Protein AF-A0A919HMI4-F1 (afdb_monomer_lite)

InterPro domains:
  IPR006062 Histidine biosynthesis protein [PF00977] (1-47)
  IPR011060 Ribulose-phosphate binding barrel [SSF51366] (1-48)
  IPR013785 Aldolase-type TIM barrel [G3DSA:3.20.20.70] (1-62)

Structure (mmCIF, N/CA/C/O backbone):
data_AF-A0A919HMI4-F1
#
_entry.id   AF-A0A919HMI4-F1
#
loop_
_atom_site.group_PDB
_atom_site.id
_atom_site.type_symbol
_atom_site.label_atom_id
_atom_site.label_alt_id
_atom_site.label_comp_id
_atom_site.label_asym_id
_atom_site.label_entity_id
_atom_site.label_seq_id
_atom_site.pdbx_PDB_ins_code
_atom_site.Cartn_x
_atom_site.Cartn_y
_atom_site.Cartn_z
_atom_site.occupancy
_atom_site.B_iso_or_equiv
_atom_site.auth_seq_id
_atom_site.auth_comp_id
_atom_site.auth_asym_id
_atom_site.auth_atom_id
_atom_site.pdbx_PDB_model_num
ATOM 1 N N . MET A 1 1 ? 0.739 12.944 -15.491 1.00 63.06 1 MET A N 1
ATOM 2 C CA . MET A 1 1 ? 1.457 11.861 -14.790 1.00 63.06 1 MET A CA 1
ATOM 3 C C . MET A 1 1 ? 0.578 11.384 -13.649 1.00 63.06 1 MET A C 1
ATOM 5 O O . MET A 1 1 ? 0.186 12.213 -12.839 1.00 63.06 1 MET A O 1
ATOM 9 N N . ILE A 1 2 ? 0.191 10.108 -13.642 1.00 67.12 2 ILE A N 1
ATOM 10 C CA . ILE A 1 2 ? -0.602 9.504 -12.561 1.00 67.12 2 ILE A CA 1
ATOM 11 C C . ILE A 1 2 ? 0.379 8.734 -11.683 1.00 67.12 2 ILE A C 1
ATOM 13 O O . ILE A 1 2 ? 1.103 7.887 -12.198 1.00 67.12 2 ILE A O 1
ATOM 17 N N . ILE A 1 3 ? 0.422 9.047 -10.389 1.00 72.00 3 ILE A N 1
ATOM 18 C CA . ILE A 1 3 ? 1.283 8.359 -9.423 1.00 72.00 3 ILE A CA 1
ATOM 19 C C . ILE A 1 3 ? 0.375 7.483 -8.557 1.00 72.00 3 ILE A C 1
ATOM 21 O O . ILE A 1 3 ? -0.410 8.027 -7.775 1.00 72.00 3 ILE A O 1
ATOM 25 N N . PRO A 1 4 ? 0.413 6.148 -8.710 1.00 75.00 4 PRO A N 1
ATOM 26 C CA . PRO A 1 4 ? -0.317 5.269 -7.815 1.00 75.00 4 PRO A CA 1
ATOM 27 C C . PRO A 1 4 ? 0.232 5.388 -6.386 1.00 75.00 4 PRO A C 1
ATOM 29 O O . PRO A 1 4 ? 1.436 5.547 -6.172 1.00 75.00 4 PRO A O 1
ATOM 32 N N . ALA A 1 5 ? -0.673 5.317 -5.410 1.00 78.75 5 ALA A N 1
ATOM 33 C CA . ALA A 1 5 ? -0.347 5.343 -3.990 1.00 78.75 5 ALA A CA 1
ATOM 34 C C . ALA A 1 5 ? -0.757 4.021 -3.329 1.00 78.75 5 ALA A C 1
ATOM 36 O O . ALA A 1 5 ? -1.812 3.461 -3.652 1.00 78.75 5 ALA A O 1
ATOM 37 N N . LEU A 1 6 ? 0.081 3.520 -2.424 1.00 80.62 6 LEU A N 1
ATOM 38 C CA . LEU A 1 6 ? -0.165 2.310 -1.648 1.00 80.62 6 LEU A CA 1
ATOM 39 C C . LEU A 1 6 ? 0.176 2.569 -0.178 1.00 80.62 6 LEU A C 1
ATOM 41 O O . LEU A 1 6 ? 1.330 2.838 0.153 1.00 80.62 6 LEU A O 1
ATOM 45 N N . ASP A 1 7 ? -0.821 2.450 0.692 1.00 81.31 7 ASP A N 1
ATOM 46 C CA . ASP A 1 7 ? -0.628 2.502 2.137 1.00 81.31 7 ASP A CA 1
ATOM 47 C C . ASP A 1 7 ? -0.527 1.071 2.692 1.00 81.31 7 ASP A C 1
ATOM 49 O O . ASP A 1 7 ? -1.279 0.170 2.299 1.00 81.31 7 ASP A O 1
ATOM 53 N N . LEU A 1 8 ? 0.428 0.860 3.590 1.00 80.00 8 LEU A N 1
ATOM 54 C CA . LEU A 1 8 ? 0.712 -0.397 4.265 1.00 80.00 8 LEU A CA 1
ATOM 55 C C . LEU A 1 8 ? 0.656 -0.159 5.771 1.00 80.00 8 LEU A C 1
ATOM 57 O O . LEU A 1 8 ? 1.360 0.713 6.270 1.00 80.00 8 LEU A O 1
ATOM 61 N N . ILE A 1 9 ? -0.142 -0.944 6.490 1.00 81.25 9 ILE A N 1
ATOM 62 C CA . ILE A 1 9 ? -0.114 -1.006 7.956 1.00 81.25 9 ILE A CA 1
ATOM 63 C C . ILE A 1 9 ? 0.237 -2.436 8.341 1.00 81.25 9 ILE A C 1
ATOM 65 O O . ILE A 1 9 ? -0.446 -3.367 7.917 1.00 81.25 9 ILE A O 1
ATOM 69 N N . ASP A 1 10 ? 1.340 -2.621 9.067 1.00 76.31 10 ASP A N 1
ATOM 70 C CA . ASP A 1 10 ? 1.837 -3.944 9.488 1.00 76.31 10 ASP A CA 1
ATOM 71 C C . ASP A 1 10 ? 1.930 -4.971 8.342 1.00 76.31 10 ASP A C 1
ATOM 73 O O . ASP A 1 10 ? 1.576 -6.142 8.469 1.00 76.31 10 ASP A O 1
ATOM 77 N N . GLY A 1 11 ? 2.387 -4.518 7.169 1.00 74.88 11 GLY A N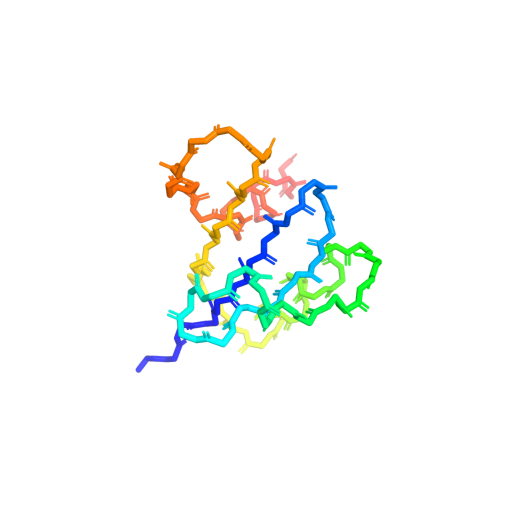 1
ATOM 78 C CA . GLY A 1 11 ? 2.512 -5.351 5.966 1.00 74.88 11 GLY A CA 1
ATOM 79 C C . GLY A 1 11 ? 1.190 -5.643 5.247 1.00 74.88 11 GLY A C 1
ATOM 80 O O . GLY A 1 11 ? 1.204 -6.241 4.172 1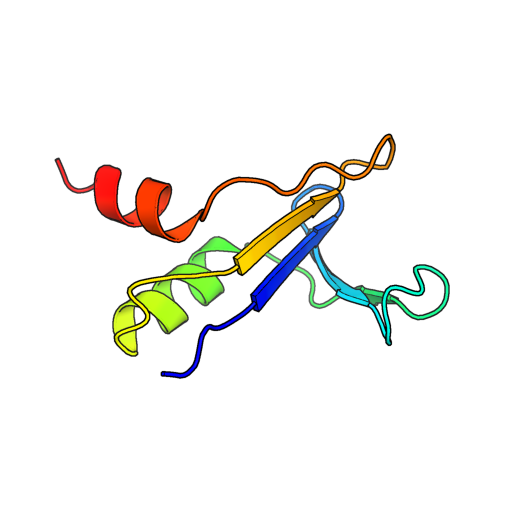.00 74.88 11 GLY A O 1
ATOM 81 N N . THR A 1 12 ? 0.064 -5.174 5.781 1.00 79.75 12 THR A N 1
ATOM 82 C CA . THR A 1 12 ? -1.252 -5.277 5.151 1.00 79.75 12 THR A CA 1
ATOM 83 C C . THR A 1 12 ? -1.527 -4.048 4.306 1.00 79.75 12 THR A C 1
ATOM 85 O O . THR A 1 12 ? -1.329 -2.917 4.741 1.00 79.75 12 THR A O 1
ATOM 88 N N . VAL A 1 13 ? -2.030 -4.257 3.091 1.00 84.75 13 VAL A N 1
ATOM 89 C CA . VAL A 1 13 ? -2.486 -3.150 2.254 1.00 84.75 13 VAL A CA 1
ATOM 90 C C . VAL A 1 13 ? -3.767 -2.560 2.821 1.00 84.75 13 VAL A C 1
ATOM 92 O O . VAL A 1 13 ? -4.801 -3.232 2.880 1.00 84.75 13 VAL A O 1
ATOM 95 N N . VAL A 1 14 ? -3.715 -1.279 3.155 1.00 85.38 14 VAL A N 1
ATOM 96 C CA . VAL A 1 14 ? -4.848 -0.539 3.702 1.00 85.38 14 VAL A CA 1
ATOM 97 C C . VAL A 1 14 ? -5.192 0.648 2.817 1.00 85.38 14 VAL A C 1
ATOM 99 O O . VAL A 1 14 ? -4.443 1.044 1.923 1.00 85.38 14 VAL A O 1
ATOM 102 N N . ARG A 1 15 ? -6.359 1.234 3.057 1.00 84.88 15 ARG A N 1
ATOM 103 C CA . ARG A 1 15 ? -6.666 2.582 2.596 1.00 84.88 15 ARG A CA 1
ATOM 104 C C . ARG A 1 15 ? -7.346 3.350 3.703 1.00 84.88 15 ARG A C 1
ATOM 106 O O . ARG A 1 15 ? -8.366 2.898 4.214 1.00 84.88 15 ARG A O 1
ATOM 113 N N . LEU A 1 16 ? -6.810 4.520 4.009 1.00 82.69 16 LEU A N 1
ATOM 114 C CA . LEU A 1 16 ? -7.398 5.437 4.975 1.00 82.69 16 LEU A CA 1
ATOM 115 C C . LEU A 1 16 ? -8.311 6.424 4.250 1.00 82.69 16 LEU A C 1
ATOM 117 O O . LEU A 1 16 ? -7.938 6.991 3.216 1.00 82.69 16 LEU A O 1
ATOM 121 N N . HIS A 1 17 ? -9.509 6.656 4.781 1.00 82.44 17 HIS A N 1
ATOM 122 C CA . HIS A 1 17 ? -10.348 7.744 4.295 1.00 82.44 17 HIS A CA 1
ATOM 123 C C . HIS A 1 17 ? -9.796 9.071 4.831 1.00 82.44 17 HIS A C 1
ATOM 125 O O . HIS A 1 17 ? -9.876 9.338 6.021 1.00 82.44 17 HIS A O 1
ATOM 131 N N . GLN A 1 18 ? -9.185 9.892 3.968 1.00 81.25 18 GLN A N 1
ATOM 132 C CA . GLN A 1 18 ? -8.559 11.172 4.356 1.00 81.25 18 GLN A CA 1
ATOM 133 C C . GLN A 1 18 ? -7.490 11.063 5.470 1.00 81.25 18 GLN A C 1
ATOM 135 O O . GLN A 1 18 ? -7.252 12.024 6.192 1.00 81.25 18 GLN A O 1
ATOM 140 N N . GLY A 1 19 ? -6.822 9.910 5.599 1.00 77.62 19 GLY A N 1
ATOM 141 C CA . GLY A 1 19 ? -5.831 9.674 6.661 1.00 77.62 19 GLY A CA 1
ATOM 142 C C . GLY A 1 19 ? -6.427 9.265 8.014 1.00 77.62 19 GLY A C 1
ATOM 143 O O . GLY A 1 19 ? -5.690 9.159 8.987 1.00 77.62 19 GLY A O 1
ATOM 144 N N . ASP A 1 20 ? -7.737 9.021 8.083 1.00 79.56 20 ASP A N 1
ATOM 145 C CA . ASP A 1 20 ? -8.419 8.552 9.288 1.00 79.56 20 ASP A CA 1
ATOM 146 C C . ASP A 1 20 ? -8.248 7.033 9.469 1.00 79.56 20 ASP A C 1
ATOM 148 O O . ASP A 1 20 ? -8.774 6.236 8.685 1.00 79.56 20 ASP A O 1
ATOM 152 N N . TYR A 1 21 ? -7.526 6.641 10.522 1.00 76.38 21 TYR A N 1
ATOM 153 C CA . TYR A 1 21 ? -7.341 5.243 10.931 1.00 76.38 21 TYR A CA 1
ATOM 154 C C . TYR A 1 21 ? -8.653 4.598 11.408 1.00 76.38 21 TYR A C 1
ATOM 156 O O . TYR A 1 21 ? -8.867 3.409 11.196 1.00 76.38 21 TYR A O 1
ATOM 164 N N . GLY A 1 22 ? -9.579 5.376 11.982 1.00 80.75 22 GLY A N 1
ATOM 165 C CA . GLY A 1 22 ? -10.906 4.893 12.379 1.00 80.75 22 GLY A CA 1
ATOM 166 C C . GLY A 1 22 ? -11.801 4.533 11.189 1.00 80.75 22 GLY A C 1
ATOM 167 O O . GLY A 1 22 ? -12.785 3.813 11.344 1.00 80.75 22 GLY A O 1
ATOM 168 N N . GLN A 1 23 ? -11.436 4.994 9.991 1.00 84.00 23 GLN A N 1
ATOM 169 C CA . GLN A 1 23 ? -12.072 4.649 8.722 1.00 84.00 23 GLN A CA 1
ATOM 170 C C . GLN A 1 23 ? -11.077 3.983 7.768 1.00 84.00 23 GLN A C 1
ATOM 172 O O . GLN A 1 23 ? -11.069 4.246 6.558 1.00 84.00 23 GLN A O 1
ATOM 177 N N . GLN A 1 24 ? -10.227 3.110 8.316 1.00 84.69 24 GLN A N 1
ATOM 178 C CA . GLN A 1 24 ? -9.378 2.256 7.504 1.00 84.69 24 GLN A CA 1
ATOM 179 C C . GLN A 1 24 ? -10.193 1.168 6.811 1.00 84.69 24 GLN A C 1
ATOM 181 O O . GLN A 1 24 ? -11.158 0.615 7.345 1.00 84.69 24 GLN A O 1
ATOM 186 N N . ARG A 1 25 ? -9.765 0.839 5.597 1.00 82.75 25 ARG A N 1
ATOM 187 C CA . ARG A 1 25 ? -10.259 -0.311 4.859 1.00 82.75 25 ARG A CA 1
ATOM 188 C C . ARG A 1 25 ? -9.100 -1.233 4.544 1.00 82.75 25 ARG A C 1
ATOM 190 O O . ARG A 1 25 ? -8.238 -0.890 3.732 1.00 82.75 25 ARG A O 1
ATOM 197 N N . ASP A 1 26 ? -9.117 -2.398 5.171 1.00 84.94 26 ASP A N 1
ATOM 198 C CA . ASP A 1 26 ? -8.125 -3.437 4.946 1.00 84.94 26 ASP A CA 1
ATOM 199 C C . ASP A 1 26 ? -8.460 -4.168 3.654 1.00 84.94 26 ASP A C 1
ATOM 201 O O . ASP A 1 26 ? -9.567 -4.678 3.470 1.00 84.94 26 ASP A O 1
ATOM 205 N N . TYR A 1 27 ? -7.506 -4.196 2.731 1.00 79.75 27 TYR A N 1
ATOM 206 C CA . TYR A 1 27 ? -7.650 -4.983 1.512 1.00 79.75 27 TYR A CA 1
ATOM 207 C C . TYR A 1 27 ? -7.153 -6.412 1.685 1.00 79.75 27 TYR A C 1
ATOM 209 O O . TYR A 1 27 ? -7.540 -7.251 0.877 1.00 79.75 27 TYR A O 1
ATOM 217 N N . GLY A 1 28 ? -6.367 -6.680 2.736 1.00 69.69 28 GLY A N 1
ATOM 218 C CA . GLY A 1 28 ? -5.798 -7.993 3.025 1.00 69.69 28 GLY A CA 1
ATOM 219 C C . GLY A 1 28 ? -4.830 -8.480 1.939 1.00 69.69 28 GLY A C 1
ATOM 220 O O . GLY A 1 28 ? -5.017 -8.254 0.745 1.00 69.69 28 GLY A O 1
ATOM 221 N N . GLY A 1 29 ? -3.782 -9.187 2.351 1.00 71.75 29 GLY A N 1
ATOM 222 C CA . GLY A 1 29 ? -2.887 -9.892 1.433 1.00 71.75 29 GLY A CA 1
ATOM 223 C C . GLY A 1 29 ? -1.644 -9.123 0.998 1.00 71.75 29 GLY A C 1
ATOM 224 O O . GLY A 1 29 ? -1.428 -7.963 1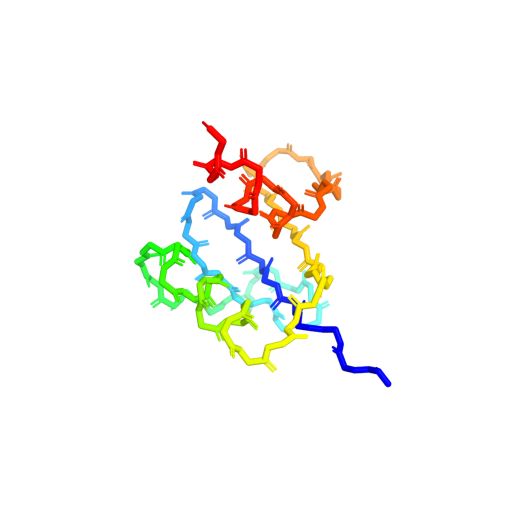.358 1.00 71.75 29 GLY A O 1
ATOM 225 N N . ASP A 1 30 ? -0.808 -9.834 0.240 1.00 75.94 30 ASP A N 1
ATOM 226 C CA . ASP A 1 30 ? 0.525 -9.375 -0.118 1.00 75.94 30 ASP A CA 1
ATOM 227 C C . ASP A 1 30 ? 0.470 -8.081 -0.945 1.00 75.94 30 ASP A C 1
ATOM 229 O O . ASP A 1 30 ? -0.271 -7.992 -1.931 1.00 75.94 30 ASP A O 1
ATOM 233 N N . PRO A 1 31 ? 1.291 -7.072 -0.617 1.00 76.75 31 PRO A N 1
ATOM 234 C CA . PRO A 1 31 ? 1.400 -5.865 -1.428 1.00 76.75 31 PRO A CA 1
ATOM 235 C C . PRO A 1 31 ? 2.109 -6.121 -2.760 1.00 76.75 31 PRO A C 1
ATOM 237 O O . PRO A 1 31 ? 1.927 -5.371 -3.721 1.00 76.75 31 PRO A O 1
ATOM 240 N N . LEU A 1 32 ? 2.899 -7.195 -2.838 1.00 80.75 32 LEU A N 1
ATOM 241 C CA . LEU A 1 32 ? 3.783 -7.485 -3.959 1.00 80.75 32 LEU A CA 1
ATOM 242 C C . LEU A 1 32 ? 3.038 -7.639 -5.302 1.00 80.75 32 LEU A C 1
ATOM 2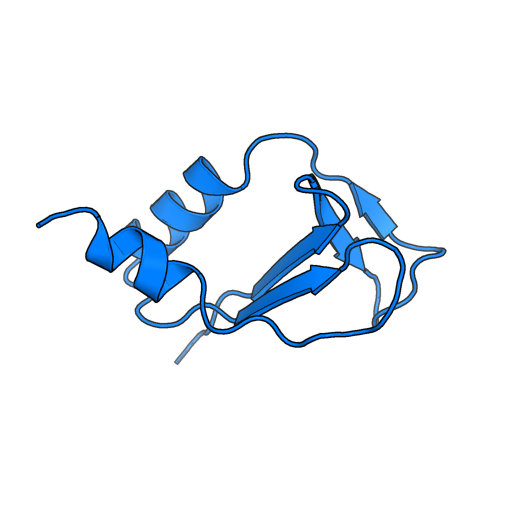44 O O . LEU A 1 32 ? 3.438 -6.968 -6.255 1.00 80.75 32 LEU A O 1
ATOM 248 N N . PRO A 1 33 ? 1.926 -8.399 -5.410 1.00 83.00 33 PRO A N 1
ATOM 249 C CA . PRO A 1 33 ? 1.138 -8.464 -6.642 1.00 83.00 33 PRO A CA 1
ATOM 250 C C . PRO A 1 33 ? 0.576 -7.106 -7.086 1.00 83.00 33 PRO A C 1
ATOM 252 O O . PRO A 1 33 ? 0.563 -6.806 -8.279 1.00 83.00 33 PRO A O 1
ATOM 255 N N . ARG A 1 34 ? 0.143 -6.248 -6.146 1.00 80.38 34 ARG A N 1
ATOM 256 C CA . ARG A 1 34 ? -0.353 -4.895 -6.469 1.00 80.38 34 ARG A CA 1
ATOM 257 C C . ARG A 1 34 ? 0.753 -4.012 -7.020 1.00 80.38 34 ARG A C 1
ATOM 259 O O . ARG A 1 34 ? 0.562 -3.332 -8.023 1.00 80.38 34 ARG A O 1
ATOM 266 N N . LEU A 1 35 ? 1.911 -4.046 -6.373 1.00 80.06 35 LEU A N 1
ATOM 267 C CA . LEU A 1 35 ? 3.073 -3.282 -6.798 1.00 80.06 35 LEU A CA 1
ATOM 268 C C . LEU A 1 35 ? 3.552 -3.723 -8.188 1.00 80.06 35 LEU A C 1
ATOM 270 O O . LEU A 1 35 ? 3.814 -2.881 -9.044 1.00 80.06 35 LEU A O 1
ATOM 274 N N . GLN A 1 36 ? 3.586 -5.034 -8.444 1.00 82.75 36 GLN A N 1
ATOM 275 C CA . GLN A 1 36 ? 3.900 -5.590 -9.762 1.00 82.75 36 GLN A CA 1
ATOM 276 C C . GLN A 1 36 ? 2.885 -5.162 -10.825 1.00 82.75 36 GLN A C 1
ATOM 278 O O . GLN A 1 36 ? 3.282 -4.817 -11.936 1.00 82.75 36 GLN A O 1
ATOM 283 N N . ALA A 1 37 ? 1.592 -5.133 -10.491 1.00 83.50 37 ALA A N 1
ATOM 284 C CA . ALA A 1 37 ? 0.557 -4.662 -11.403 1.00 83.50 37 ALA A CA 1
ATOM 285 C C . ALA A 1 37 ? 0.722 -3.175 -11.752 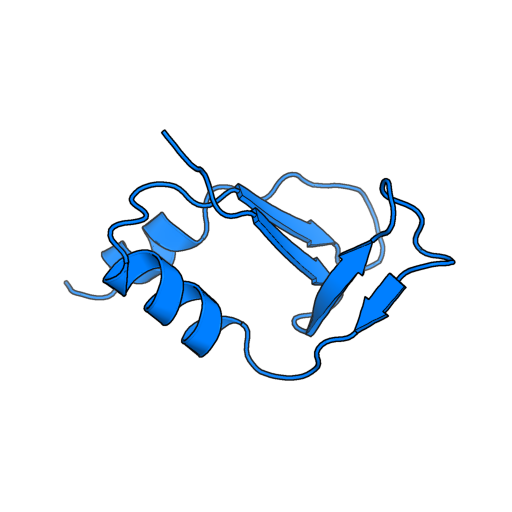1.00 83.50 37 ALA A C 1
ATOM 287 O O . ALA A 1 37 ? 0.498 -2.800 -12.902 1.00 83.50 37 ALA A O 1
ATOM 288 N N . TYR A 1 38 ? 1.126 -2.328 -10.800 1.00 82.06 38 TYR A N 1
ATOM 289 C CA . TYR A 1 38 ? 1.414 -0.917 -11.077 1.00 82.06 38 TYR A CA 1
ATOM 290 C C . TYR A 1 38 ? 2.651 -0.752 -11.957 1.00 82.06 38 TYR A C 1
ATOM 292 O O . TYR A 1 38 ? 2.595 -0.030 -12.951 1.00 82.06 38 TYR A O 1
ATOM 300 N N . ALA A 1 39 ? 3.730 -1.477 -11.660 1.00 81.00 39 ALA A N 1
ATOM 301 C CA . ALA A 1 39 ? 4.928 -1.471 -12.493 1.00 81.00 39 ALA A CA 1
ATOM 302 C C . ALA A 1 39 ? 4.625 -1.941 -13.930 1.00 81.00 39 ALA A C 1
ATOM 304 O O . ALA A 1 39 ? 5.058 -1.314 -14.893 1.00 81.00 39 ALA A O 1
ATOM 305 N N . ALA A 1 40 ? 3.814 -2.994 -14.091 1.00 81.12 40 ALA A N 1
ATOM 306 C CA . ALA A 1 40 ? 3.388 -3.499 -15.398 1.00 81.12 40 ALA A CA 1
ATOM 307 C C . ALA A 1 40 ? 2.509 -2.508 -16.184 1.00 81.12 40 ALA A C 1
ATOM 309 O O . ALA A 1 40 ? 2.503 -2.535 -17.411 1.00 81.12 40 ALA A O 1
ATOM 310 N N . GLN A 1 41 ? 1.795 -1.615 -15.494 1.00 82.00 41 GLN A N 1
ATOM 311 C CA . GLN A 1 41 ? 1.021 -0.529 -16.107 1.00 82.00 41 GLN A CA 1
ATOM 312 C C . GLN A 1 41 ? 1.883 0.691 -16.481 1.00 82.00 41 GLN A C 1
ATOM 314 O O . GLN A 1 41 ? 1.347 1.687 -16.963 1.00 82.00 41 GLN A O 1
ATOM 319 N N . GLY A 1 42 ? 3.203 0.629 -16.274 1.00 78.50 42 GLY A N 1
ATOM 320 C CA . GLY A 1 42 ? 4.125 1.726 -16.565 1.00 78.50 42 GLY A CA 1
ATOM 321 C C . GLY A 1 42 ? 4.259 2.739 -15.429 1.00 78.50 42 GLY A C 1
ATOM 322 O O . GLY A 1 42 ? 4.701 3.861 -15.664 1.00 78.50 42 GLY A O 1
ATOM 323 N N . ALA A 1 43 ? 3.874 2.384 -14.196 1.00 77.19 43 ALA A N 1
ATOM 324 C CA . ALA A 1 43 ? 4.163 3.228 -13.044 1.00 77.19 43 ALA A CA 1
ATOM 325 C C . ALA A 1 43 ? 5.662 3.170 -12.719 1.00 77.19 43 ALA A C 1
ATOM 327 O O . ALA A 1 43 ? 6.157 2.191 -12.164 1.00 77.19 43 ALA A O 1
ATOM 328 N N . GLU A 1 44 ? 6.377 4.239 -13.052 1.00 73.12 44 GLU A N 1
ATOM 329 C CA . GLU A 1 44 ? 7.796 4.411 -12.711 1.00 73.12 44 GLU A CA 1
ATOM 330 C C . GLU A 1 44 ? 7.987 4.889 -11.262 1.00 73.12 44 GLU A C 1
ATOM 332 O O . GLU A 1 44 ? 9.020 4.653 -10.635 1.00 73.12 44 GLU A O 1
ATOM 337 N N . VAL A 1 45 ? 6.964 5.543 -10.704 1.00 68.31 45 VAL A N 1
ATOM 338 C CA . VAL A 1 45 ? 6.962 6.091 -9.347 1.00 68.31 45 VAL A CA 1
ATOM 339 C C . VAL A 1 45 ? 5.719 5.612 -8.616 1.00 68.31 45 VAL A C 1
ATOM 341 O O . VAL A 1 45 ? 4.605 5.747 -9.122 1.00 68.31 45 VAL A O 1
ATOM 344 N N . LEU A 1 46 ? 5.910 5.092 -7.406 1.00 73.12 46 LEU A N 1
ATOM 345 C CA . LEU A 1 46 ? 4.837 4.797 -6.471 1.00 73.12 46 LEU A CA 1
ATOM 346 C C . LEU A 1 46 ? 5.041 5.605 -5.192 1.00 73.12 46 LEU A C 1
ATOM 348 O O . LEU A 1 46 ? 6.143 5.659 -4.644 1.00 73.12 46 LEU A O 1
ATOM 352 N N . HIS A 1 47 ? 3.965 6.193 -4.685 1.00 73.81 47 HIS A N 1
ATOM 353 C CA . HIS A 1 47 ? 3.961 6.751 -3.342 1.00 73.81 47 HIS A CA 1
ATOM 354 C C . HIS A 1 47 ? 3.576 5.652 -2.343 1.00 73.81 47 HIS A C 1
ATOM 356 O O . HIS A 1 47 ? 2.468 5.122 -2.400 1.00 73.81 47 HIS A O 1
ATOM 362 N N . GLY A 1 48 ? 4.508 5.267 -1.473 1.00 69.06 48 GLY A N 1
ATOM 363 C CA . GLY A 1 48 ? 4.294 4.250 -0.448 1.00 69.06 48 GLY A CA 1
ATOM 364 C C . GLY A 1 48 ? 4.299 4.874 0.940 1.00 69.06 48 GLY A C 1
ATOM 365 O O . GLY A 1 48 ? 5.230 5.600 1.275 1.00 69.06 48 GLY A O 1
ATOM 366 N N . ARG A 1 49 ? 3.295 4.571 1.760 1.00 69.25 49 ARG A N 1
ATOM 367 C CA . ARG A 1 49 ? 3.337 4.880 3.192 1.00 69.25 49 ARG A CA 1
ATOM 368 C C . ARG A 1 49 ? 3.216 3.581 3.962 1.00 69.25 49 ARG A C 1
ATOM 370 O O . ARG A 1 49 ? 2.167 2.957 3.939 1.00 69.25 49 ARG A O 1
ATOM 377 N N . SER A 1 50 ? 4.290 3.173 4.621 1.00 70.00 50 SER A N 1
ATOM 378 C CA . SER A 1 50 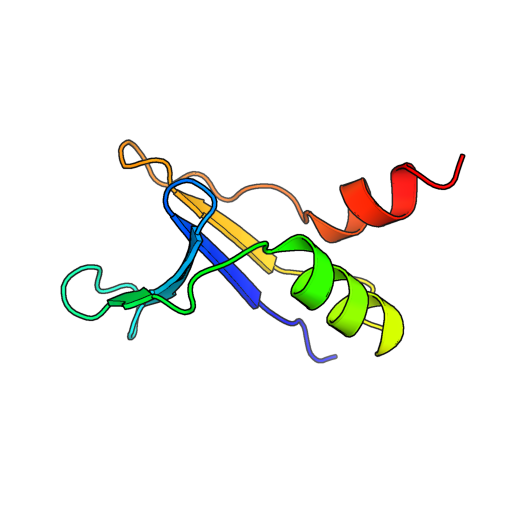? 4.279 2.087 5.592 1.00 70.00 50 SER A CA 1
ATOM 379 C C . SER A 1 50 ? 4.208 2.671 6.993 1.00 70.00 50 SER A C 1
ATOM 381 O O . SER A 1 50 ? 5.127 3.361 7.424 1.00 70.00 50 SER A O 1
ATOM 383 N N . ASP A 1 51 ? 3.140 2.354 7.705 1.00 69.12 51 ASP A N 1
ATOM 384 C CA . ASP A 1 51 ? 2.962 2.661 9.115 1.00 69.12 51 ASP A CA 1
ATOM 385 C C . ASP A 1 51 ? 3.035 1.346 9.906 1.00 69.12 51 ASP A C 1
ATOM 387 O O . ASP A 1 51 ? 2.500 0.318 9.487 1.00 69.12 51 ASP A O 1
ATOM 391 N N . ARG A 1 52 ? 3.799 1.339 10.997 1.00 64.88 52 ARG A N 1
ATOM 392 C CA . ARG A 1 52 ? 4.012 0.149 11.836 1.00 64.88 52 ARG A CA 1
ATOM 393 C C . ARG A 1 52 ? 3.363 0.311 13.219 1.00 64.88 52 ARG A C 1
ATOM 395 O O . ARG A 1 52 ? 3.841 -0.260 14.190 1.00 64.88 52 ARG A O 1
ATOM 402 N N . GLY A 1 53 ? 2.349 1.173 13.329 1.00 57.88 53 GLY A N 1
ATOM 403 C CA . GLY A 1 53 ? 1.639 1.486 14.571 1.00 57.88 53 GLY A CA 1
ATOM 404 C C . GLY A 1 53 ? 2.328 2.518 15.473 1.00 57.88 53 GLY A C 1
ATOM 405 O O . GLY A 1 53 ? 1.693 3.045 16.382 1.00 57.88 53 GLY A O 1
ATOM 406 N N . GLU A 1 54 ? 3.590 2.873 15.212 1.00 50.03 54 GLU A N 1
ATOM 407 C CA . GLU A 1 54 ? 4.337 3.893 15.957 1.00 50.03 54 GLU A CA 1
ATOM 408 C C . GLU A 1 54 ? 5.090 4.824 14.996 1.00 50.03 54 GLU A C 1
ATOM 410 O O . GLU A 1 54 ? 6.179 4.511 14.520 1.00 50.03 54 GLU A O 1
ATOM 415 N N . GLY A 1 55 ? 4.520 6.001 14.732 1.00 47.84 55 GLY A N 1
ATOM 416 C CA . GLY A 1 55 ? 5.240 7.113 14.113 1.00 47.84 55 GLY A CA 1
ATOM 417 C C . GLY A 1 55 ? 5.231 7.101 12.585 1.00 47.84 55 GLY A C 1
ATOM 418 O O . GLY A 1 55 ? 5.927 6.337 11.922 1.00 47.84 55 GLY A O 1
ATOM 419 N N . SER A 1 56 ? 4.476 8.047 12.038 1.00 43.50 56 SER A N 1
ATOM 420 C CA . SER A 1 56 ? 4.424 8.428 10.630 1.00 43.50 56 SER A CA 1
ATOM 421 C C . SER A 1 56 ? 5.821 8.595 10.018 1.00 43.50 56 SER A C 1
ATOM 423 O O . SER A 1 56 ? 6.494 9.601 10.249 1.00 43.50 56 SER A O 1
ATOM 425 N N . GLY A 1 57 ? 6.233 7.625 9.205 1.00 47.44 57 GLY A N 1
ATOM 426 C CA . GLY A 1 57 ? 7.390 7.721 8.324 1.00 47.44 57 GLY A CA 1
ATOM 427 C C . GLY A 1 57 ? 6.947 7.571 6.873 1.00 47.44 57 GLY A C 1
ATOM 428 O O . GLY A 1 57 ? 6.478 6.506 6.472 1.00 47.44 57 GLY A O 1
ATOM 429 N N . GLU A 1 58 ? 7.094 8.623 6.065 1.00 48.44 58 GLU A N 1
ATOM 430 C CA . GLU A 1 58 ? 7.063 8.474 4.607 1.00 48.44 58 GLU A CA 1
ATOM 431 C C . GLU A 1 58 ? 8.195 7.525 4.207 1.00 48.44 58 GLU A C 1
ATOM 433 O O . GLU A 1 58 ? 9.375 7.801 4.423 1.00 48.44 58 GLU A O 1
ATOM 438 N N . THR A 1 59 ? 7.830 6.357 3.690 1.00 51.28 59 THR A N 1
ATOM 439 C CA . THR A 1 59 ? 8.793 5.344 3.266 1.00 51.28 59 THR A CA 1
ATOM 440 C C . THR A 1 59 ? 9.156 5.627 1.809 1.00 51.28 59 THR A C 1
ATOM 442 O O . THR A 1 59 ? 8.265 5.874 0.992 1.00 51.28 59 THR A O 1
ATOM 445 N N . PRO A 1 60 ? 10.447 5.634 1.441 1.00 50.34 60 PRO A N 1
ATOM 446 C CA . PRO A 1 60 ? 10.834 5.890 0.063 1.00 50.34 60 PRO A CA 1
ATOM 447 C C . PRO A 1 60 ? 10.262 4.819 -0.879 1.00 50.34 60 PRO A C 1
ATOM 449 O O . PRO A 1 60 ? 10.187 3.641 -0.542 1.00 50.34 60 PRO A O 1
ATOM 452 N N . ASN A 1 61 ? 9.844 5.285 -2.058 1.00 52.22 61 ASN A N 1
ATOM 453 C CA . ASN A 1 61 ? 9.214 4.563 -3.167 1.00 52.22 61 ASN A CA 1
ATOM 454 C C . ASN A 1 61 ? 9.547 3.047 -3.233 1.00 52.22 61 ASN A C 1
ATOM 456 O O . ASN A 1 61 ? 10.625 2.682 -3.713 1.00 52.22 61 ASN A O 1
ATOM 460 N N . PRO A 1 62 ? 8.614 2.145 -2.866 1.00 54.69 62 PRO A N 1
ATOM 461 C CA . PRO A 1 62 ? 8.860 0.702 -2.906 1.00 54.69 62 PRO A CA 1
ATOM 462 C C . PRO A 1 62 ? 8.962 0.147 -4.339 1.00 54.69 62 PRO A C 1
ATOM 464 O O . PRO A 1 62 ? 9.452 -0.966 -4.529 1.00 54.69 62 PRO A O 1
ATOM 467 N N . ALA A 1 63 ? 8.564 0.905 -5.373 1.00 51.06 63 ALA A N 1
ATOM 468 C CA . ALA A 1 63 ? 8.757 0.487 -6.764 1.00 51.06 63 ALA A CA 1
ATOM 469 C C . ALA A 1 63 ? 10.245 0.429 -7.151 1.00 51.06 63 ALA A C 1
ATOM 471 O O . ALA A 1 63 ? 10.635 -0.434 -7.937 1.00 51.06 63 ALA A O 1
ATOM 472 N N . ALA A 1 64 ? 11.088 1.281 -6.553 1.00 50.31 64 ALA A N 1
ATOM 473 C CA . ALA A 1 64 ? 12.534 1.237 -6.761 1.00 50.31 64 ALA A CA 1
ATOM 474 C C . ALA A 1 64 ? 13.154 -0.046 -6.178 1.00 50.31 64 ALA A C 1
ATOM 476 O O . ALA A 1 64 ? 14.034 -0.644 -6.796 1.00 50.31 64 ALA A O 1
ATOM 477 N N . GLU A 1 65 ? 12.652 -0.520 -5.032 1.00 53.25 65 GLU A N 1
ATOM 478 C CA . GLU A 1 65 ? 13.132 -1.761 -4.415 1.00 53.25 65 GLU A CA 1
ATOM 479 C C . GLU A 1 65 ? 12.717 -3.005 -5.222 1.00 53.25 65 GLU A C 1
ATOM 481 O O . GLU A 1 65 ? 13.479 -3.964 -5.334 1.00 53.25 65 GLU A O 1
ATOM 486 N N . ILE A 1 66 ? 11.538 -2.978 -5.852 1.00 51.47 66 ILE A N 1
ATOM 487 C CA . ILE A 1 66 ? 11.064 -4.070 -6.718 1.00 51.47 66 ILE A CA 1
ATOM 488 C C . ILE A 1 66 ? 11.806 -4.089 -8.059 1.00 51.47 66 ILE A C 1
ATOM 490 O O . ILE A 1 66 ? 12.136 -5.166 -8.559 1.00 51.47 66 ILE A O 1
ATOM 494 N N . ALA A 1 67 ? 12.097 -2.920 -8.635 1.00 49.97 67 ALA A N 1
ATOM 495 C CA . ALA A 1 67 ? 12.892 -2.816 -9.857 1.00 49.97 67 ALA A CA 1
ATOM 496 C C . ALA A 1 67 ? 14.356 -3.246 -9.632 1.00 49.97 67 ALA A C 1
ATOM 498 O O . ALA A 1 67 ? 14.944 -3.891 -10.499 1.00 49.97 67 ALA A O 1
ATOM 499 N N . GLY A 1 68 ? 14.921 -2.959 -8.453 1.00 46.41 68 GLY A N 1
ATOM 500 C CA . GLY A 1 68 ? 16.312 -3.265 -8.102 1.00 46.41 68 GLY A CA 1
ATOM 501 C C . GLY A 1 68 ? 16.634 -4.744 -7.847 1.00 46.41 68 GLY A C 1
ATOM 502 O O . GLY A 1 68 ? 17.803 -5.109 -7.875 1.00 46.41 68 GLY A O 1
ATOM 503 N N . ARG A 1 69 ? 15.638 -5.620 -7.640 1.00 51.12 69 ARG A N 1
ATOM 504 C CA . ARG A 1 69 ? 15.857 -7.073 -7.443 1.00 51.12 69 ARG A CA 1
ATOM 505 C C . ARG A 1 69 ? 15.922 -7.883 -8.748 1.00 51.12 69 ARG A C 1
ATOM 507 O O . ARG A 1 69 ? 15.986 -9.107 -8.699 1.00 51.12 69 ARG A O 1
ATOM 514 N N . ARG A 1 70 ? 15.905 -7.223 -9.914 1.00 44.38 70 ARG A N 1
ATOM 515 C CA . ARG A 1 70 ? 16.207 -7.831 -11.226 1.00 44.38 70 ARG A CA 1
ATOM 516 C C . ARG A 1 70 ? 17.659 -7.565 -11.659 1.00 44.38 70 ARG A C 1
ATOM 518 O O . ARG A 1 70 ? 17.888 -7.164 -12.799 1.00 44.38 70 ARG A O 1
ATOM 525 N N . GLY A 1 71 ? 18.609 -7.753 -10.745 1.00 38.31 71 GLY A N 1
ATOM 526 C CA . GLY A 1 71 ? 20.053 -7.710 -10.997 1.00 38.31 71 GLY A CA 1
ATOM 527 C C . GLY A 1 71 ? 20.709 -8.985 -10.509 1.00 38.31 71 GLY A C 1
ATOM 528 O O . GLY A 1 71 ? 20.428 -9.347 -9.346 1.00 38.31 71 GLY A O 1
#

Foldseek 3Di:
DDAAEWEAEQQWTWDDDVPDPVRIDTPGDHCVVVLVVCVVVVRPFYFYWYDHPDDTDRDHTCNVVVVVVPD

Sequence (71 aa):
MIIPALDLIDGTVVRLHQGDYGQQRDYGGDPLPRLQAYAAQGAEVLHGRSDRGEGSGETPNPAAEIAGRRG

Radius of gyration: 12.34 Å; chains: 1; bounding box: 32×22×32 Å

Secondary structure (DSSP, 8-state):
----EEEEETTEEEEEETTEEEEEEE--S-HHHHHHHHHHTT----EEEEE-SSS--EE--HHHHHHHT--

Organism: Klebsiella pneumoniae (NCBI:txid573)

pLDDT: mean 70.13, std 13.58, range [38.31, 85.38]